Protein AF-A0A350C4D9-F1 (afdb_monomer_lite)

Foldseek 3Di:
DPPADQDWCLVVLLVQLVVLCCCCVVVVPVVSPVVSVVSVVVSVVCVVVVVHRDD

Sequence (55 aa):
KENHLRWDSLGEFLALAVSLNHLGEKYNNPKANILGEALNNATTKYLDNDKSPSR

pLDDT: mean 91.91, std 7.5, range [62.19, 97.88]

Radius of gyration: 14.11 Å; chains: 1; bounding box: 41×17×32 Å

Secondary structure (DSSP, 8-state):
--------THHHHHHHHHHHHHHHHHTT-HHHHHHHHHHHHHHHHHHHTT-SPP-

Structure (mmCIF, N/CA/C/O backbone):
data_AF-A0A350C4D9-F1
#
_entry.id   AF-A0A350C4D9-F1
#
loop_
_atom_site.group_PDB
_atom_site.id
_atom_site.type_symbol
_atom_site.label_atom_id
_atom_site.label_alt_id
_atom_site.label_comp_id
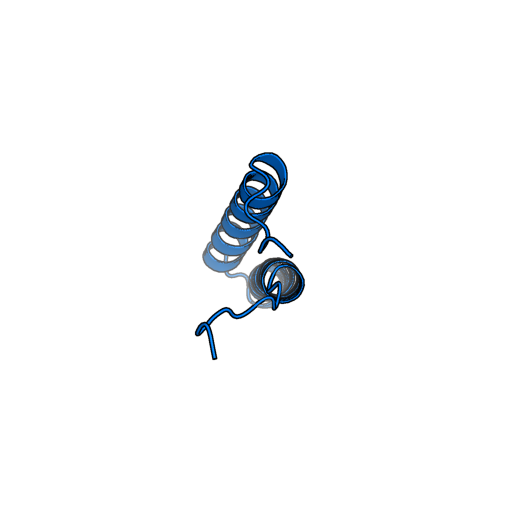_atom_site.label_asym_id
_atom_site.label_entity_id
_atom_site.label_seq_id
_ato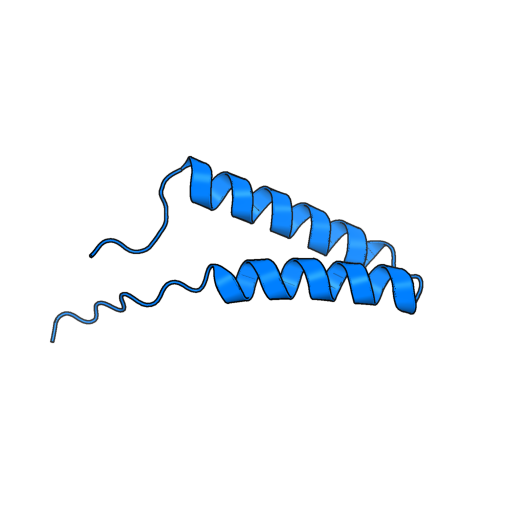m_site.pdbx_PDB_ins_code
_atom_site.Cartn_x
_atom_site.Cartn_y
_atom_site.Cartn_z
_atom_site.occupancy
_atom_site.B_iso_or_equiv
_atom_site.auth_seq_id
_atom_site.auth_comp_id
_atom_site.auth_asym_id
_atom_site.auth_atom_id
_atom_site.pdbx_PDB_model_num
ATOM 1 N N . LYS A 1 1 ? 30.746 -2.238 -9.908 1.00 62.19 1 LYS A N 1
ATOM 2 C CA . LYS A 1 1 ? 29.452 -2.538 -9.244 1.00 62.19 1 LYS A CA 1
ATOM 3 C C . LYS A 1 1 ? 28.493 -1.419 -9.632 1.00 62.19 1 LYS A C 1
ATOM 5 O O . LYS A 1 1 ? 28.778 -0.288 -9.282 1.00 62.19 1 LYS A O 1
ATOM 10 N N . GLU A 1 2 ? 27.439 -1.702 -10.395 1.00 74.44 2 GLU A N 1
ATOM 11 C CA . GLU A 1 2 ? 26.613 -0.701 -11.109 1.00 74.44 2 GLU A CA 1
ATOM 12 C C . GLU A 1 2 ? 25.635 0.104 -10.230 1.00 74.44 2 GLU A C 1
ATOM 14 O O . GLU A 1 2 ? 24.776 0.796 -10.754 1.00 74.44 2 GLU A O 1
ATOM 19 N N . ASN A 1 3 ? 25.744 0.022 -8.898 1.00 79.75 3 ASN A N 1
ATOM 20 C CA . ASN A 1 3 ? 24.818 0.663 -7.954 1.00 79.75 3 ASN A CA 1
ATOM 21 C C . ASN A 1 3 ? 23.323 0.410 -8.272 1.00 79.75 3 ASN A C 1
ATOM 23 O O . ASN A 1 3 ? 22.479 1.273 -8.052 1.00 79.75 3 ASN A O 1
ATOM 27 N N . HIS A 1 4 ? 23.006 -0.776 -8.805 1.00 84.19 4 HIS A N 1
ATOM 28 C CA . HIS A 1 4 ? 21.658 -1.170 -9.214 1.00 84.19 4 HIS A CA 1
ATOM 29 C C . HIS A 1 4 ? 21.041 -2.128 -8.191 1.00 84.19 4 HI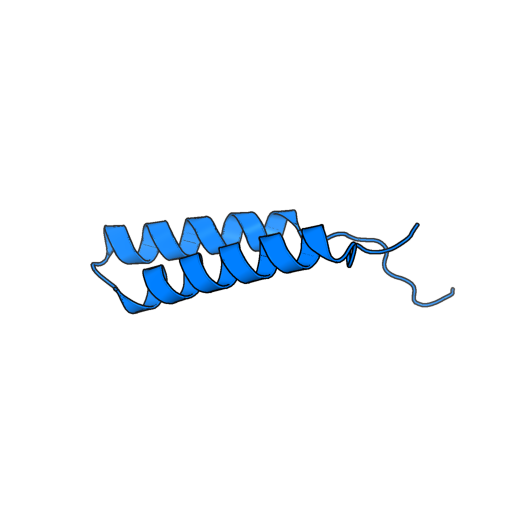S A C 1
ATOM 31 O O . HIS A 1 4 ? 21.522 -3.255 -8.024 1.00 84.19 4 HIS A O 1
ATOM 37 N N . LEU A 1 5 ? 19.987 -1.681 -7.502 1.00 84.44 5 LEU A N 1
ATOM 38 C CA . LEU A 1 5 ? 19.213 -2.486 -6.556 1.00 84.44 5 LEU A CA 1
ATOM 39 C C . LEU A 1 5 ? 17.951 -3.015 -7.249 1.00 84.44 5 LEU A C 1
ATOM 41 O O . LEU A 1 5 ? 17.087 -2.242 -7.645 1.00 84.44 5 LEU A O 1
ATOM 45 N N . ARG A 1 6 ? 17.848 -4.343 -7.373 1.00 86.62 6 ARG A N 1
ATOM 46 C CA . ARG A 1 6 ? 16.736 -5.044 -8.051 1.00 86.62 6 ARG A CA 1
ATOM 47 C C . ARG A 1 6 ? 15.641 -5.532 -7.091 1.00 86.62 6 ARG A C 1
ATOM 49 O O . ARG A 1 6 ? 14.824 -6.358 -7.477 1.00 86.62 6 ARG A O 1
ATOM 56 N N . TRP A 1 7 ? 15.688 -5.115 -5.825 1.00 90.06 7 TRP A N 1
ATOM 57 C CA . TRP A 1 7 ? 14.682 -5.488 -4.827 1.00 90.06 7 TRP A CA 1
ATOM 58 C C . TRP A 1 7 ? 13.353 -4.809 -5.150 1.00 90.06 7 TRP A C 1
ATOM 60 O O . TRP A 1 7 ? 13.331 -3.598 -5.362 1.00 90.06 7 TRP A O 1
ATOM 70 N N . ASP A 1 8 ? 12.271 -5.585 -5.160 1.00 88.50 8 ASP A N 1
ATOM 71 C CA . ASP A 1 8 ? 10.917 -5.069 -5.334 1.00 88.50 8 ASP A CA 1
ATOM 72 C C . ASP A 1 8 ? 10.222 -4.941 -3.970 1.00 88.50 8 ASP A C 1
ATOM 74 O O . ASP A 1 8 ? 9.914 -5.937 -3.311 1.00 88.50 8 ASP A O 1
ATOM 78 N N . SER A 1 9 ? 9.968 -3.699 -3.554 1.00 93.06 9 SER A N 1
ATOM 79 C CA . SER A 1 9 ? 9.268 -3.359 -2.309 1.00 93.06 9 SER A CA 1
ATOM 80 C C . SER A 1 9 ? 7.740 -3.455 -2.417 1.00 93.06 9 SER A C 1
ATOM 82 O O . SER A 1 9 ? 7.039 -3.051 -1.490 1.00 93.06 9 SER A O 1
ATOM 84 N N . LEU A 1 10 ? 7.188 -4.020 -3.498 1.00 91.12 10 LEU A N 1
ATOM 85 C CA . LEU A 1 10 ? 5.742 -4.186 -3.681 1.00 91.12 10 LEU A CA 1
ATOM 86 C C . LEU A 1 10 ? 5.047 -4.838 -2.473 1.00 91.12 10 LEU A C 1
ATOM 88 O O . LEU A 1 10 ? 3.984 -4.388 -2.045 1.00 91.12 10 LEU A O 1
ATOM 92 N N . GLY A 1 11 ? 5.660 -5.870 -1.887 1.00 92.81 11 GLY A N 1
ATOM 93 C CA . GLY A 1 11 ? 5.115 -6.539 -0.701 1.00 92.81 11 GLY A CA 1
ATOM 94 C C . GLY A 1 11 ? 5.020 -5.619 0.521 1.00 92.81 11 GLY A C 1
ATOM 95 O O . GLY A 1 11 ? 4.067 -5.717 1.294 1.00 92.81 11 GLY A O 1
ATOM 96 N N . GLU A 1 12 ? 5.963 -4.687 0.671 1.00 95.56 12 GLU A N 1
ATOM 97 C CA . GLU A 1 12 ? 5.963 -3.695 1.749 1.00 95.56 12 GLU A CA 1
ATOM 98 C C . GLU A 1 12 ? 4.799 -2.709 1.577 1.00 95.56 12 GLU A C 1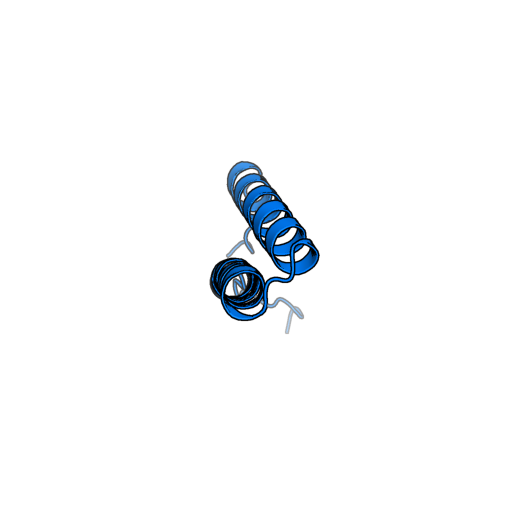
ATOM 100 O O . GLU A 1 12 ? 4.114 -2.391 2.549 1.00 95.56 12 GLU A O 1
ATOM 105 N N . PHE A 1 13 ? 4.518 -2.281 0.341 1.00 94.00 13 PHE A N 1
ATOM 106 C CA . PHE A 1 13 ? 3.409 -1.367 0.039 1.00 94.00 13 PHE A CA 1
ATOM 107 C C . PHE A 1 13 ? 2.049 -2.007 0.330 1.00 94.00 13 PHE A C 1
ATOM 109 O O . PHE A 1 13 ? 1.201 -1.393 0.983 1.00 94.00 13 PHE A O 1
ATOM 116 N N . LEU A 1 14 ? 1.867 -3.266 -0.081 1.00 93.00 14 LEU A N 1
ATOM 117 C CA . LEU A 1 14 ? 0.643 -4.029 0.175 1.00 93.00 14 LEU A CA 1
ATOM 118 C C . LEU A 1 14 ? 0.422 -4.258 1.677 1.00 93.00 14 LEU A C 1
ATOM 120 O O . LEU A 1 14 ? -0.677 -4.035 2.187 1.00 93.00 14 LEU A O 1
ATOM 124 N N . ALA A 1 15 ? 1.471 -4.656 2.404 1.00 96.75 15 ALA A N 1
ATOM 125 C CA . ALA A 1 15 ? 1.390 -4.859 3.848 1.00 96.75 15 ALA A CA 1
ATOM 126 C C . ALA A 1 15 ? 1.067 -3.553 4.593 1.00 96.75 15 ALA A C 1
ATOM 128 O O . ALA A 1 15 ? 0.260 -3.550 5.527 1.00 96.75 15 ALA A O 1
ATOM 129 N N . LEU A 1 16 ? 1.658 -2.433 4.168 1.00 96.56 16 LEU A N 1
ATOM 130 C CA . LEU A 1 16 ? 1.427 -1.128 4.778 1.00 96.56 16 LEU A CA 1
ATOM 131 C C . LEU A 1 16 ? -0.015 -0.643 4.571 1.00 96.56 16 LEU A C 1
ATOM 133 O O . LEU A 1 16 ? -0.620 -0.148 5.521 1.00 96.56 16 LEU A O 1
ATOM 137 N N . ALA A 1 17 ? -0.591 -0.821 3.379 1.00 96.75 17 ALA A N 1
ATOM 138 C CA . ALA A 1 17 ? -1.969 -0.411 3.105 1.00 96.75 17 ALA A CA 1
ATOM 139 C C . ALA A 1 17 ? -2.979 -1.153 3.998 1.00 96.75 17 ALA A C 1
ATOM 141 O O . ALA A 1 17 ? -3.847 -0.531 4.613 1.00 96.75 17 ALA A O 1
ATOM 142 N N . VAL A 1 18 ? -2.815 -2.472 4.148 1.00 95.94 18 VAL A N 1
ATOM 143 C CA . VAL A 1 18 ? -3.654 -3.287 5.044 1.00 95.94 18 VAL A CA 1
ATOM 144 C C . VAL A 1 18 ? -3.441 -2.904 6.512 1.00 95.94 18 VAL A C 1
ATOM 146 O O . VAL A 1 18 ? -4.406 -2.811 7.270 1.00 95.94 18 VAL A O 1
ATOM 149 N N . SER A 1 19 ? -2.199 -2.626 6.916 1.00 97.44 19 SER A N 1
ATOM 150 C CA . SER A 1 19 ? -1.875 -2.167 8.274 1.00 97.44 19 SER A CA 1
ATOM 151 C C . SER A 1 19 ? -2.557 -0.835 8.617 1.00 97.44 19 SER A C 1
ATOM 153 O O . SER A 1 19 ? -3.114 -0.684 9.706 1.00 97.44 19 SER A O 1
ATOM 155 N N . LEU A 1 20 ? -2.584 0.114 7.674 1.00 97.25 20 LEU A N 1
ATOM 156 C CA . LEU A 1 20 ? -3.257 1.406 7.840 1.00 97.25 20 LEU A CA 1
ATOM 157 C C . LEU A 1 20 ? -4.776 1.258 7.981 1.00 97.25 20 LEU A C 1
ATOM 159 O O . LEU A 1 20 ? -5.361 1.894 8.859 1.00 97.25 20 LEU A O 1
ATOM 163 N N . ASN A 1 21 ? -5.397 0.381 7.188 1.00 94.88 21 ASN A N 1
ATOM 164 C CA . ASN A 1 21 ? -6.823 0.074 7.323 1.00 94.88 21 ASN A CA 1
ATOM 165 C C . ASN A 1 21 ? -7.128 -0.575 8.678 1.00 94.88 21 ASN A C 1
ATOM 167 O O . ASN A 1 21 ? -8.025 -0.132 9.391 1.00 94.88 21 ASN A O 1
ATOM 171 N N . HIS A 1 22 ? -6.322 -1.557 9.098 1.00 96.94 22 HIS A N 1
ATOM 172 C CA . HIS A 1 22 ? -6.480 -2.178 10.413 1.00 96.94 22 HIS A CA 1
ATOM 173 C C . HIS A 1 22 ? -6.360 -1.152 11.551 1.00 96.94 22 HIS A C 1
ATOM 175 O O . HIS A 1 22 ? -7.119 -1.196 12.519 1.00 96.94 22 HIS A O 1
ATOM 181 N N . LEU A 1 23 ? -5.427 -0.201 11.440 1.00 96.81 23 LEU A N 1
ATOM 182 C CA . LEU A 1 23 ? -5.268 0.879 12.411 1.00 96.81 23 LEU A CA 1
ATOM 183 C C . LEU A 1 23 ? -6.493 1.802 12.436 1.00 96.81 23 LEU A C 1
ATOM 185 O O . LEU A 1 23 ? -6.951 2.180 13.516 1.00 96.81 23 LEU A O 1
ATOM 189 N N . GLY A 1 24 ? -7.031 2.162 11.271 1.00 96.88 24 GLY A N 1
ATOM 190 C CA . GLY A 1 24 ? -8.210 3.016 11.182 1.00 96.88 24 GLY A CA 1
ATOM 191 C C . GLY A 1 24 ? -9.472 2.358 11.732 1.00 96.88 24 GLY A C 1
ATOM 192 O O . GLY A 1 24 ? -10.206 3.011 12.472 1.00 96.88 24 GLY A O 1
ATOM 193 N N . GLU A 1 25 ? -9.676 1.066 11.473 1.00 95.31 25 GLU A N 1
ATOM 194 C CA . GLU A 1 25 ? -10.774 0.277 12.045 1.00 95.31 25 GLU A CA 1
ATOM 195 C C . GLU A 1 25 ? -10.631 0.102 13.561 1.00 95.31 25 GLU A C 1
ATOM 197 O O . GLU A 1 25 ? -11.564 0.370 14.317 1.00 95.31 25 GLU A O 1
ATOM 202 N N . LYS A 1 26 ? -9.447 -0.308 14.029 1.00 97.88 26 LYS A N 1
ATOM 203 C CA . LYS A 1 26 ? -9.218 -0.645 15.441 1.00 97.88 26 LYS A CA 1
ATOM 204 C C . LYS A 1 26 ? -9.256 0.568 16.367 1.00 97.88 26 LYS A C 1
ATOM 206 O O . LYS A 1 26 ? -9.699 0.449 17.507 1.00 97.88 26 LYS A O 1
ATOM 211 N N . TYR A 1 27 ? -8.766 1.715 15.903 1.00 96.81 27 TYR A N 1
ATOM 212 C CA . TYR A 1 27 ? -8.641 2.927 16.719 1.00 96.81 27 TYR A CA 1
ATOM 213 C C . TYR A 1 27 ? -9.615 4.035 16.308 1.00 96.81 27 TYR A C 1
ATOM 215 O O . TYR A 1 27 ? -9.479 5.160 16.783 1.00 96.81 27 TYR A O 1
ATOM 223 N N . ASN A 1 28 ? -10.584 3.729 15.437 1.00 95.38 28 ASN A N 1
ATOM 224 C CA . ASN A 1 28 ? -11.529 4.694 14.876 1.00 95.38 28 ASN A CA 1
ATOM 225 C C . ASN A 1 28 ? -10.812 5.950 14.345 1.00 95.38 28 ASN A C 1
ATOM 227 O O . ASN A 1 28 ? -11.112 7.079 14.734 1.00 95.38 28 ASN A O 1
ATOM 231 N N . ASN A 1 29 ? -9.806 5.733 13.492 1.00 95.19 29 ASN A N 1
ATOM 232 C CA . ASN A 1 29 ? -9.003 6.785 12.876 1.00 95.19 29 ASN A CA 1
ATOM 233 C C . ASN A 1 29 ? -9.302 6.862 11.367 1.00 95.19 29 ASN A C 1
ATOM 235 O O . ASN A 1 29 ? -8.623 6.207 10.571 1.00 95.19 29 ASN A O 1
ATOM 239 N N . PRO A 1 30 ? -10.264 7.705 10.942 1.00 94.69 30 PRO A N 1
ATOM 240 C CA . PRO A 1 30 ? -10.649 7.829 9.538 1.00 94.69 30 PRO A CA 1
ATOM 241 C C . PRO A 1 30 ? -9.495 8.244 8.623 1.00 94.69 30 PRO A C 1
ATOM 243 O O . PRO A 1 30 ? -9.465 7.864 7.457 1.00 94.69 30 PRO A O 1
ATOM 246 N N . LYS A 1 31 ? -8.516 9.000 9.141 1.00 97.12 31 LYS A N 1
ATOM 247 C CA . LYS A 1 31 ? -7.356 9.429 8.349 1.00 97.12 31 LYS A CA 1
ATOM 248 C C . LYS A 1 31 ? -6.488 8.241 7.940 1.00 97.12 31 LYS A C 1
ATOM 250 O O . LYS A 1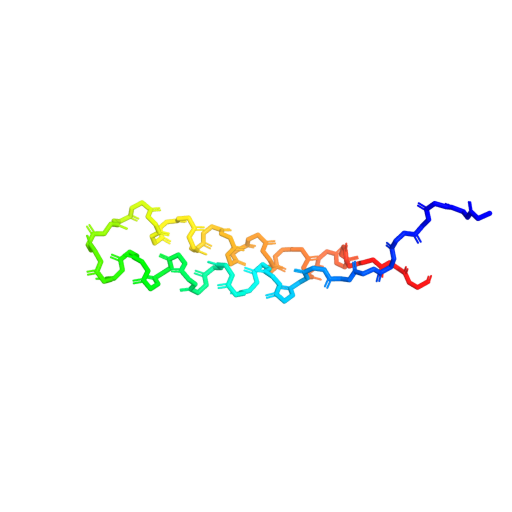 31 ? -5.953 8.249 6.839 1.00 97.12 31 LYS A O 1
ATOM 255 N N . ALA A 1 32 ? -6.361 7.230 8.800 1.00 96.31 32 ALA A N 1
ATOM 256 C CA . ALA A 1 32 ? -5.593 6.029 8.487 1.00 96.31 32 ALA A CA 1
ATOM 257 C C . ALA A 1 32 ? -6.249 5.221 7.357 1.00 96.31 32 ALA A C 1
ATOM 259 O O . ALA A 1 32 ? -5.550 4.813 6.436 1.00 96.31 32 ALA A O 1
ATOM 260 N N . ASN A 1 33 ? -7.581 5.106 7.358 1.00 94.94 33 ASN A N 1
ATOM 261 C CA . ASN A 1 33 ? -8.323 4.461 6.269 1.00 94.94 33 ASN A CA 1
ATOM 262 C C . ASN A 1 33 ? -8.139 5.200 4.936 1.00 94.94 33 ASN A C 1
ATOM 264 O O . ASN A 1 33 ? -7.851 4.574 3.922 1.00 94.94 33 ASN A O 1
ATOM 268 N N . ILE A 1 34 ? -8.217 6.538 4.943 1.00 97.19 34 ILE A N 1
ATOM 269 C CA . ILE A 1 34 ? -7.985 7.349 3.734 1.00 97.19 34 ILE A CA 1
ATOM 270 C C . ILE A 1 34 ? -6.565 7.126 3.192 1.00 97.19 34 ILE A C 1
ATOM 272 O O . ILE A 1 34 ? -6.372 7.014 1.983 1.00 97.19 34 ILE A O 1
ATOM 276 N N . LEU A 1 35 ? -5.561 7.045 4.073 1.00 97.44 35 LEU A N 1
ATOM 277 C CA . LEU A 1 35 ? -4.180 6.769 3.670 1.00 97.44 35 LEU A CA 1
ATOM 278 C C . LEU A 1 35 ? -4.010 5.348 3.117 1.00 97.44 35 LEU A C 1
ATOM 280 O O . LEU A 1 35 ? -3.327 5.182 2.109 1.00 97.44 35 LEU A O 1
ATOM 284 N N . GLY A 1 36 ? -4.630 4.342 3.739 1.00 96.69 36 GLY A N 1
ATOM 285 C CA . GLY A 1 36 ? -4.604 2.958 3.259 1.00 96.69 36 GLY A CA 1
ATOM 286 C C . GLY A 1 36 ? -5.247 2.811 1.879 1.00 96.69 36 GLY A C 1
ATOM 287 O O . GLY A 1 36 ? -4.669 2.193 0.985 1.00 96.69 36 GLY A O 1
ATOM 288 N N . GLU A 1 37 ? -6.393 3.456 1.659 1.00 96.44 37 GLU A N 1
ATOM 289 C CA . GLU A 1 37 ? -7.079 3.470 0.364 1.00 96.44 37 GLU A CA 1
ATOM 290 C C . GLU A 1 37 ? -6.275 4.214 -0.713 1.00 96.44 37 GLU A C 1
ATOM 292 O O . GLU A 1 37 ? -6.103 3.715 -1.828 1.00 96.44 37 GLU A O 1
ATOM 297 N N . ALA A 1 38 ? -5.707 5.377 -0.379 1.00 97.50 38 ALA A N 1
ATOM 298 C CA . ALA A 1 38 ? -4.833 6.111 -1.289 1.00 97.50 38 ALA A CA 1
ATOM 299 C C . ALA A 1 38 ? -3.587 5.293 -1.674 1.00 97.50 38 ALA A C 1
ATOM 301 O O . ALA A 1 38 ? -3.192 5.294 -2.842 1.00 97.50 38 ALA A O 1
ATOM 302 N N . LEU A 1 39 ? -2.996 4.567 -0.718 1.00 96.94 39 LEU A N 1
ATOM 303 C CA . LEU A 1 39 ? -1.835 3.709 -0.955 1.00 96.94 39 LEU A CA 1
ATOM 304 C C . LEU A 1 39 ? -2.180 2.495 -1.826 1.00 96.94 39 LEU A C 1
ATOM 306 O O . LEU A 1 39 ? -1.413 2.167 -2.733 1.00 96.94 39 LEU A O 1
ATOM 310 N N . ASN A 1 40 ? -3.343 1.872 -1.621 1.00 95.12 40 ASN A N 1
ATOM 311 C CA . ASN A 1 40 ? -3.841 0.819 -2.509 1.00 95.12 40 ASN A CA 1
ATOM 312 C C . ASN A 1 40 ? -3.983 1.334 -3.944 1.00 95.12 40 ASN A C 1
ATOM 314 O O . ASN A 1 40 ? -3.421 0.747 -4.866 1.00 95.12 40 ASN A O 1
ATOM 318 N N . ASN A 1 41 ? -4.640 2.483 -4.126 1.00 96.62 41 ASN A N 1
ATOM 319 C CA . ASN A 1 41 ? -4.814 3.093 -5.445 1.00 96.62 41 ASN A CA 1
ATOM 320 C C . ASN A 1 41 ? -3.473 3.436 -6.113 1.00 96.62 41 ASN A C 1
ATOM 322 O O . ASN A 1 41 ? -3.314 3.264 -7.323 1.00 96.62 41 ASN A O 1
ATOM 326 N N . ALA A 1 42 ? -2.496 3.919 -5.342 1.00 96.50 42 ALA A N 1
ATOM 327 C CA . ALA A 1 42 ? -1.149 4.180 -5.839 1.00 96.50 42 ALA A CA 1
ATOM 328 C C . ALA A 1 42 ? -0.432 2.887 -6.257 1.00 96.50 42 ALA A C 1
ATOM 330 O O . ALA A 1 42 ? 0.211 2.864 -7.304 1.00 96.50 42 ALA A O 1
ATOM 331 N N . THR A 1 43 ? -0.586 1.811 -5.484 1.00 94.75 43 THR A N 1
ATOM 332 C CA . THR A 1 43 ? 0.020 0.503 -5.768 1.00 94.75 43 THR A CA 1
ATOM 333 C C . THR A 1 43 ? -0.577 -0.127 -7.026 1.00 94.75 43 THR A C 1
ATOM 335 O O . THR A 1 43 ? 0.168 -0.594 -7.880 1.00 94.75 43 THR A O 1
ATOM 338 N N . THR A 1 44 ? -1.900 -0.060 -7.214 1.00 94.31 44 THR A N 1
ATOM 339 C CA . THR A 1 44 ? -2.546 -0.494 -8.464 1.00 94.31 44 THR A CA 1
ATOM 340 C C . THR A 1 44 ? -2.002 0.283 -9.658 1.00 94.31 44 THR A C 1
ATOM 342 O O . THR A 1 44 ? -1.536 -0.321 -10.617 1.00 94.31 44 THR A O 1
ATOM 345 N N . LYS A 1 45 ? -1.936 1.619 -9.570 1.00 95.50 45 LYS A N 1
ATOM 346 C CA . LYS A 1 45 ? -1.353 2.438 -10.644 1.00 95.50 45 LYS A CA 1
ATOM 347 C C . LYS A 1 45 ? 0.118 2.111 -10.901 1.00 95.50 45 LYS A C 1
ATOM 349 O O . LYS A 1 45 ? 0.550 2.169 -12.046 1.00 95.50 45 LYS A O 1
ATOM 354 N N . TYR A 1 46 ? 0.899 1.808 -9.867 1.00 92.56 46 TYR A N 1
ATOM 355 C CA . TYR A 1 46 ? 2.302 1.415 -10.009 1.00 92.56 46 TYR A CA 1
ATOM 356 C C . TYR A 1 46 ? 2.447 0.131 -10.837 1.00 92.56 46 TYR A C 1
ATOM 358 O O . TYR A 1 46 ? 3.286 0.083 -11.738 1.00 92.56 46 TYR A O 1
ATOM 366 N N . LEU A 1 47 ? 1.583 -0.856 -10.578 1.00 91.81 47 LEU A N 1
ATOM 367 C CA . LEU A 1 47 ? 1.517 -2.110 -11.327 1.00 91.81 47 LEU A CA 1
ATOM 368 C C . LEU A 1 47 ? 1.026 -1.897 -12.763 1.00 91.81 47 LEU A C 1
ATOM 370 O O . LEU A 1 47 ? 1.665 -2.370 -13.697 1.00 91.81 47 LEU A O 1
ATOM 374 N N . ASP A 1 48 ? -0.047 -1.126 -12.950 1.00 94.88 48 ASP A N 1
ATOM 375 C CA . ASP A 1 48 ? -0.613 -0.842 -14.277 1.00 94.88 48 ASP A CA 1
ATOM 376 C C . ASP A 1 48 ? 0.384 -0.125 -15.203 1.00 94.88 48 ASP A C 1
ATOM 378 O O . ASP A 1 48 ? 0.317 -0.256 -16.423 1.00 94.88 48 ASP A O 1
ATOM 382 N N . ASN A 1 49 ? 1.311 0.649 -14.628 1.00 93.62 49 ASN A N 1
ATOM 383 C CA . ASN A 1 49 ? 2.340 1.382 -15.368 1.00 93.62 49 ASN A CA 1
ATOM 384 C C . ASN A 1 49 ? 3.685 0.639 -15.461 1.00 93.62 49 ASN A C 1
ATOM 386 O O . ASN A 1 49 ? 4.674 1.259 -15.865 1.00 93.62 49 ASN A O 1
ATOM 390 N N . ASP A 1 50 ? 3.730 -0.639 -15.066 1.00 88.56 50 ASP A N 1
ATOM 391 C CA . ASP A 1 50 ? 4.909 -1.515 -15.109 1.00 88.56 50 ASP A CA 1
ATOM 392 C C . ASP A 1 50 ? 6.165 -0.855 -14.511 1.00 88.56 50 ASP A C 1
ATOM 394 O O . ASP A 1 50 ? 7.255 -0.835 -15.084 1.00 88.56 50 ASP A O 1
ATOM 398 N N . LYS A 1 51 ? 5.990 -0.203 -13.354 1.00 87.81 51 LYS A N 1
ATOM 399 C CA . LYS A 1 51 ? 7.058 0.555 -12.683 1.00 87.81 51 LYS A CA 1
ATOM 400 C C . LYS A 1 51 ? 7.912 -0.293 -11.741 1.00 87.81 51 LYS A C 1
ATOM 402 O O . LYS A 1 51 ? 8.754 0.274 -11.037 1.00 87.81 51 LYS A O 1
ATOM 407 N N . SER A 1 52 ? 7.725 -1.613 -11.744 1.00 83.25 52 SER A N 1
ATOM 408 C CA . SER A 1 52 ? 8.548 -2.564 -10.995 1.00 83.25 52 SER A CA 1
ATOM 409 C C . SER A 1 52 ? 10.015 -2.528 -11.454 1.00 83.25 52 SER A C 1
ATOM 411 O O 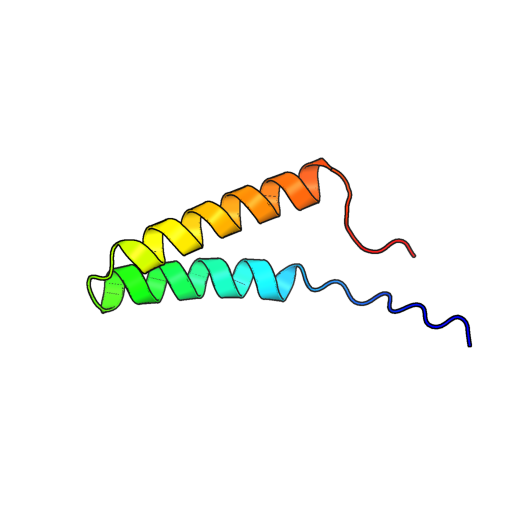. SER A 1 52 ? 10.296 -2.242 -12.622 1.00 83.25 52 SER A O 1
ATOM 413 N N . PRO A 1 53 ? 10.987 -2.789 -10.558 1.00 81.69 53 PRO A N 1
ATOM 414 C CA . PRO A 1 53 ? 12.402 -2.786 -10.918 1.00 81.69 53 PRO A CA 1
ATOM 415 C C . PRO A 1 53 ? 12.695 -3.782 -12.047 1.00 81.69 53 PRO A C 1
ATOM 417 O O . PRO A 1 53 ? 12.436 -4.979 -11.916 1.00 81.69 53 PRO A O 1
ATOM 420 N N . SER A 1 54 ? 13.280 -3.301 -13.148 1.00 76.94 54 SER A N 1
ATOM 421 C CA . SER A 1 54 ? 13.714 -4.181 -14.239 1.00 76.94 54 SER A CA 1
ATOM 422 C C . SER A 1 54 ? 14.847 -5.103 -13.789 1.00 76.94 54 SER A C 1
ATOM 424 O O . SER A 1 54 ? 15.745 -4.712 -13.025 1.00 76.94 54 SER A O 1
ATOM 426 N N . ARG A 1 55 ? 14.819 -6.324 -14.330 1.00 69.25 55 ARG A N 1
ATOM 427 C CA . ARG A 1 55 ? 15.935 -7.268 -14.253 1.00 69.25 55 ARG A CA 1
ATOM 428 C C . ARG A 1 55 ? 17.131 -6.803 -15.053 1.00 69.25 55 ARG A C 1
ATOM 430 O O . ARG A 1 55 ? 16.971 -6.014 -16.006 1.00 69.25 55 ARG A O 1
#